Protein AF-A0A7R9DLC9-F1 (afdb_monomer_lite)

Radius of gyration: 15.59 Å; chains: 1; bounding box: 35×35×43 Å

Structure (mmCIF, N/CA/C/O backbone):
data_AF-A0A7R9DLC9-F1
#
_entry.id   AF-A0A7R9DLC9-F1
#
loop_
_atom_site.group_PDB
_atom_site.id
_atom_site.type_symbol
_atom_site.label_atom_id
_atom_site.label_alt_id
_atom_site.label_comp_id
_atom_site.label_asym_id
_atom_site.label_entity_id
_atom_site.label_seq_id
_atom_site.pdbx_PDB_ins_code
_atom_site.Cartn_x
_atom_site.Cartn_y
_atom_site.Cartn_z
_atom_site.occupancy
_atom_site.B_iso_or_equiv
_atom_site.auth_seq_id
_atom_site.auth_comp_id
_atom_site.auth_asym_id
_atom_site.auth_atom_id
_atom_site.pdbx_PDB_model_num
ATOM 1 N N . MET A 1 1 ? -15.313 -14.474 7.012 1.00 71.44 1 MET A N 1
ATOM 2 C CA . MET A 1 1 ? -15.810 -15.698 6.341 1.00 71.44 1 MET A CA 1
ATOM 3 C C . MET A 1 1 ? -15.362 -15.770 4.883 1.00 71.44 1 MET A C 1
ATOM 5 O O . MET A 1 1 ? -14.797 -16.789 4.530 1.00 71.44 1 MET A O 1
ATOM 9 N N . ALA A 1 2 ? -15.519 -14.715 4.069 1.00 85.56 2 ALA A N 1
ATOM 10 C CA . ALA A 1 2 ? -15.052 -14.706 2.672 1.00 85.56 2 ALA A CA 1
ATOM 11 C C . ALA A 1 2 ? -13.528 -14.925 2.514 1.00 85.56 2 ALA A C 1
ATOM 13 O O . ALA A 1 2 ? -13.120 -15.812 1.772 1.00 85.56 2 ALA A O 1
ATOM 14 N N . SER A 1 3 ? -12.694 -14.216 3.287 1.00 87.00 3 SER A N 1
ATOM 15 C CA . SER A 1 3 ? -11.226 -14.360 3.235 1.00 87.00 3 SER A CA 1
ATOM 16 C C . SER A 1 3 ? -10.724 -15.780 3.536 1.00 87.00 3 SER A C 1
ATOM 18 O O . SER A 1 3 ? -9.780 -16.250 2.914 1.00 87.00 3 SER A O 1
ATOM 20 N N . ALA A 1 4 ? -11.387 -16.505 4.443 1.00 89.12 4 ALA A N 1
ATOM 21 C CA . ALA A 1 4 ? -11.045 -17.891 4.776 1.00 89.12 4 ALA A CA 1
ATOM 22 C C . ALA A 1 4 ? -11.348 -18.879 3.633 1.00 89.12 4 ALA A C 1
ATOM 24 O O . ALA A 1 4 ? -10.779 -19.966 3.596 1.00 89.12 4 ALA A O 1
ATOM 25 N N . ALA A 1 5 ? -12.226 -18.499 2.701 1.00 93.00 5 ALA A N 1
ATOM 26 C CA . ALA A 1 5 ? -12.517 -19.253 1.485 1.00 93.00 5 ALA A CA 1
ATOM 27 C C . ALA A 1 5 ? -11.609 -18.850 0.304 1.00 93.00 5 ALA A C 1
ATOM 29 O O . ALA A 1 5 ? -11.856 -19.279 -0.819 1.00 93.00 5 ALA A O 1
ATOM 30 N N . GLY A 1 6 ? -10.589 -18.010 0.535 1.00 89.81 6 GLY A N 1
ATOM 31 C CA . GLY A 1 6 ? -9.716 -17.485 -0.518 1.00 89.81 6 GLY A CA 1
ATOM 32 C C . GLY A 1 6 ? -10.389 -16.446 -1.417 1.00 89.81 6 GLY A C 1
ATOM 33 O O . GLY A 1 6 ? -9.899 -16.189 -2.511 1.00 89.81 6 GLY A O 1
ATOM 34 N N . LEU A 1 7 ? -11.519 -15.874 -0.987 1.00 91.19 7 LEU A N 1
ATOM 35 C CA . LEU A 1 7 ? -12.206 -14.826 -1.736 1.00 91.19 7 LEU A CA 1
ATOM 36 C C . LEU A 1 7 ? -11.606 -13.458 -1.416 1.00 91.19 7 LEU A C 1
ATOM 38 O O . LEU A 1 7 ? -11.430 -13.104 -0.242 1.00 91.19 7 LEU A O 1
ATOM 42 N N . ASP A 1 8 ? -11.384 -12.669 -2.465 1.00 88.38 8 ASP A N 1
ATOM 43 C CA . ASP A 1 8 ? -10.917 -11.294 -2.341 1.00 88.38 8 ASP A CA 1
ATOM 44 C C . ASP A 1 8 ? -11.907 -10.445 -1.538 1.00 88.38 8 ASP A C 1
ATOM 46 O O . ASP A 1 8 ? -13.124 -10.459 -1.748 1.00 88.38 8 ASP A O 1
ATOM 50 N N . CYS A 1 9 ? -11.362 -9.686 -0.593 1.00 89.94 9 CYS A N 1
ATOM 51 C CA . CYS A 1 9 ? -12.109 -8.782 0.266 1.00 89.94 9 CYS A CA 1
ATOM 52 C C . CYS A 1 9 ? -11.638 -7.352 -0.002 1.00 89.94 9 CYS A C 1
ATOM 54 O O . CYS A 1 9 ? -10.438 -7.103 -0.067 1.00 89.94 9 CYS A O 1
ATOM 56 N N . LYS A 1 10 ? -12.569 -6.391 -0.095 1.00 88.12 10 LYS A N 1
ATOM 57 C CA . LYS A 1 10 ? -12.225 -4.962 -0.256 1.00 88.12 10 LYS A CA 1
ATOM 58 C C . LYS A 1 10 ? -11.325 -4.448 0.877 1.00 88.12 10 LYS A C 1
ATOM 60 O O . LYS A 1 10 ? -10.505 -3.566 0.663 1.00 88.12 10 LYS A O 1
ATOM 65 N N . VAL A 1 11 ? -11.511 -4.995 2.075 1.00 91.62 11 VAL A N 1
ATOM 66 C CA . VAL A 1 11 ? -10.671 -4.767 3.250 1.00 91.62 11 VAL A CA 1
ATOM 67 C C . VAL A 1 11 ? -10.336 -6.133 3.830 1.00 91.62 11 VAL A C 1
ATOM 69 O O . VAL A 1 11 ? -11.248 -6.929 4.065 1.00 91.62 11 VAL A O 1
ATOM 72 N N . ASP A 1 12 ? -9.054 -6.412 4.059 1.00 92.88 12 ASP A N 1
ATOM 73 C CA . ASP A 1 12 ? -8.616 -7.675 4.655 1.00 92.88 12 ASP A CA 1
ATOM 74 C C . ASP A 1 12 ? -8.955 -7.712 6.162 1.00 92.88 12 ASP A C 1
ATO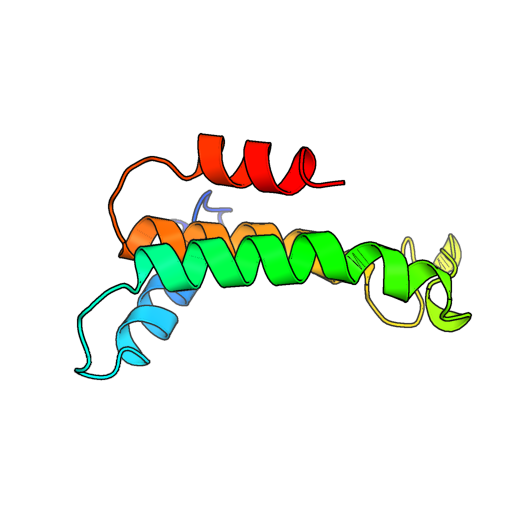M 76 O O . ASP A 1 12 ? -8.367 -6.963 6.953 1.00 92.88 12 ASP A O 1
ATOM 80 N N . PRO A 1 13 ? -9.879 -8.590 6.604 1.00 93.19 13 PRO A N 1
ATOM 81 C CA . PRO A 1 13 ? -10.255 -8.689 8.013 1.00 93.19 13 PRO A CA 1
ATOM 82 C C . PRO A 1 13 ? -9.115 -9.207 8.904 1.00 93.19 13 PRO A C 1
ATOM 84 O O . PRO A 1 13 ? -9.091 -8.915 10.102 1.00 93.19 13 PRO A O 1
ATOM 87 N N . THR A 1 14 ? -8.168 -9.960 8.341 1.00 93.50 14 THR A N 1
ATOM 88 C CA . THR A 1 14 ? -6.996 -10.480 9.057 1.00 93.50 14 THR A CA 1
ATOM 89 C C . THR A 1 14 ? -6.048 -9.338 9.386 1.00 93.50 14 THR A C 1
ATOM 91 O O . THR A 1 14 ? -5.632 -9.196 10.535 1.00 93.50 14 THR A O 1
ATOM 94 N N . LEU A 1 15 ? -5.782 -8.471 8.404 1.00 93.81 15 LEU A N 1
ATOM 95 C CA . LEU A 1 15 ? -4.961 -7.278 8.587 1.00 93.81 15 LEU A CA 1
ATOM 96 C C . LEU A 1 15 ? -5.597 -6.300 9.580 1.00 93.81 15 LEU A C 1
ATOM 98 O O . LEU A 1 15 ? -4.915 -5.822 10.481 1.00 93.81 15 LEU A O 1
ATOM 102 N N . VAL A 1 16 ? -6.910 -6.060 9.477 1.00 94.12 16 VAL A N 1
ATOM 103 C CA . VAL A 1 16 ? -7.646 -5.227 10.446 1.00 94.12 16 VAL A CA 1
ATOM 104 C C . VAL A 1 16 ? -7.495 -5.771 11.866 1.00 94.12 16 VAL A C 1
ATOM 106 O O . VAL A 1 16 ? -7.218 -5.013 12.793 1.00 94.12 16 VAL A O 1
ATOM 109 N N . THR A 1 17 ? -7.644 -7.084 12.047 1.00 93.75 17 THR A N 1
ATOM 110 C CA . THR A 1 17 ? -7.509 -7.721 13.364 1.00 93.75 17 THR A CA 1
ATOM 111 C C . THR A 1 17 ? -6.080 -7.602 13.897 1.00 93.75 17 THR A C 1
ATOM 113 O O . THR A 1 17 ? -5.885 -7.253 15.059 1.00 93.75 17 THR A O 1
ATOM 116 N N . ALA A 1 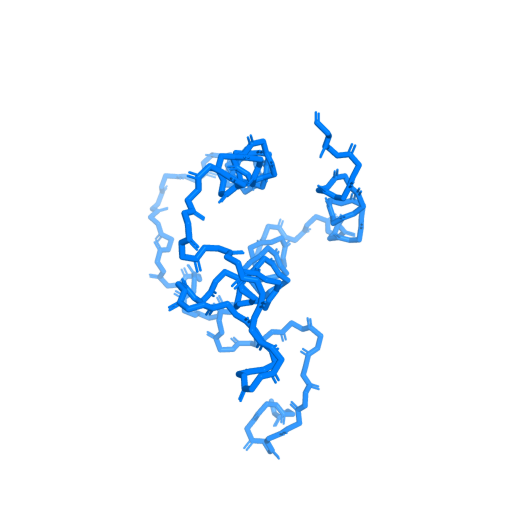18 ? -5.076 -7.837 13.050 1.00 93.94 18 ALA A N 1
ATOM 117 C CA . ALA A 1 18 ? -3.672 -7.727 13.430 1.00 93.94 18 ALA A CA 1
ATOM 118 C C . ALA A 1 18 ? -3.292 -6.297 13.846 1.00 93.94 18 ALA A C 1
ATOM 120 O O . ALA A 1 18 ? -2.652 -6.119 14.879 1.00 93.94 18 ALA A O 1
ATOM 121 N N . LEU A 1 19 ? -3.728 -5.285 13.089 1.00 91.81 19 LEU A N 1
ATOM 122 C CA . LEU A 1 19 ? -3.453 -3.878 13.395 1.00 91.81 19 LEU A CA 1
ATOM 123 C C . LEU A 1 19 ? -4.181 -3.409 14.660 1.00 91.81 19 LEU A C 1
ATOM 125 O O . LEU A 1 19 ? -3.585 -2.708 15.471 1.00 91.81 19 LEU A O 1
ATOM 129 N N . ARG A 1 20 ? -5.426 -3.852 14.892 1.00 89.75 20 ARG A N 1
ATOM 130 C CA . ARG A 1 20 ? -6.137 -3.574 16.154 1.00 89.75 20 ARG A CA 1
ATOM 131 C C . ARG A 1 20 ? -5.395 -4.114 17.373 1.00 89.75 20 ARG A C 1
ATOM 133 O O . ARG A 1 20 ? -5.362 -3.446 18.397 1.00 89.75 20 ARG A O 1
ATOM 140 N N . ASN A 1 21 ? -4.780 -5.289 17.260 1.00 88.00 21 ASN A N 1
ATOM 141 C CA . ASN A 1 21 ? -4.019 -5.894 18.356 1.00 88.00 21 ASN A CA 1
ATOM 142 C C . ASN A 1 21 ? -2.675 -5.196 18.623 1.00 88.00 21 ASN A C 1
ATOM 144 O O . ASN A 1 21 ? -2.071 -5.430 19.664 1.00 88.00 21 ASN A O 1
ATOM 148 N N . GLN A 1 22 ? -2.195 -4.366 17.692 1.00 82.88 22 GLN A N 1
ATOM 149 C CA . GLN A 1 22 ? -0.994 -3.543 17.862 1.00 82.88 22 GLN A CA 1
ATOM 150 C C . GLN A 1 22 ? -1.297 -2.156 18.449 1.00 82.88 22 GLN A C 1
ATOM 152 O O . GLN A 1 22 ? -0.370 -1.375 18.664 1.00 82.88 22 GLN A O 1
ATOM 157 N N . LYS A 1 23 ? -2.573 -1.842 18.715 1.00 70.69 23 LYS A N 1
ATOM 158 C CA . LYS A 1 23 ? -2.991 -0.577 19.318 1.00 70.69 23 LYS A CA 1
ATOM 159 C C . LYS A 1 23 ? -2.413 -0.448 20.734 1.00 70.69 23 LYS A C 1
ATOM 161 O O . LYS A 1 23 ? -2.698 -1.273 21.598 1.00 70.69 23 LYS A O 1
ATOM 166 N N . ASN A 1 24 ? -1.617 0.596 20.967 1.00 65.75 24 ASN A N 1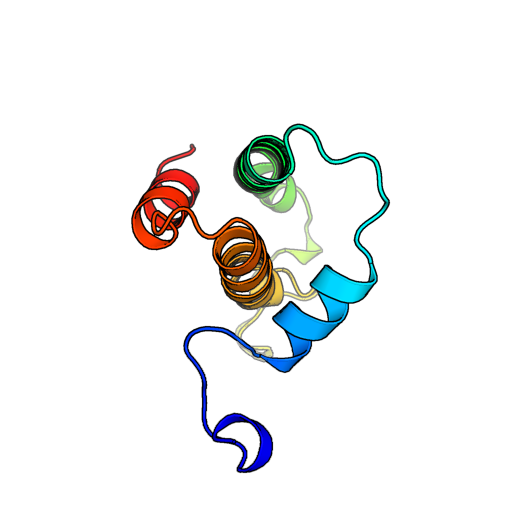
ATOM 167 C CA . ASN A 1 24 ? -1.235 1.037 22.313 1.00 65.75 24 ASN A CA 1
ATOM 168 C C . ASN A 1 24 ? -2.330 1.957 22.878 1.00 65.75 24 ASN A C 1
ATOM 170 O O . ASN A 1 24 ? -2.990 2.660 22.122 1.00 65.75 24 ASN A O 1
ATOM 174 N N . GLU A 1 25 ? -2.489 2.00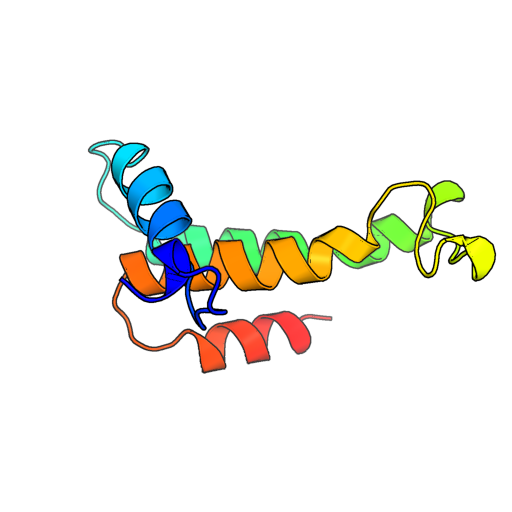1 24.203 1.00 58.22 25 GLU A N 1
ATOM 175 C CA . GLU A 1 25 ? -3.541 2.761 24.914 1.00 58.22 25 GLU A CA 1
ATOM 176 C C . GLU A 1 25 ? -3.470 4.300 24.759 1.00 58.22 25 GLU A C 1
ATOM 178 O O . GLU A 1 25 ? -4.266 5.022 25.354 1.00 58.22 25 GLU A O 1
ATOM 183 N N . ILE A 1 26 ? -2.529 4.833 23.974 1.00 53.62 26 ILE A N 1
ATOM 184 C CA . ILE A 1 26 ? -2.374 6.276 23.747 1.00 53.62 26 ILE A CA 1
ATOM 185 C C . ILE A 1 26 ? -3.345 6.672 22.628 1.00 53.62 26 ILE A C 1
ATOM 187 O O . ILE A 1 26 ? -3.028 6.578 21.447 1.00 53.62 26 ILE A O 1
ATOM 191 N N . GLU A 1 27 ? -4.568 7.012 23.026 1.00 61.28 27 GLU A N 1
ATOM 192 C CA . GLU A 1 27 ? -5.769 6.939 22.185 1.00 61.28 27 GLU A CA 1
ATOM 193 C C . GLU A 1 27 ? -6.121 8.214 21.394 1.00 61.28 27 GLU A C 1
ATOM 195 O O . GLU A 1 27 ? -7.162 8.265 20.741 1.00 61.28 27 GLU A O 1
ATOM 200 N N . GLU A 1 28 ? -5.276 9.243 21.398 1.00 65.81 28 GLU A N 1
ATOM 201 C CA . GLU A 1 28 ? -5.551 10.474 20.648 1.00 65.81 28 GLU A CA 1
ATOM 202 C C . GLU A 1 28 ? -4.854 10.459 19.276 1.00 65.81 28 GLU A C 1
ATOM 204 O O . GLU A 1 28 ? -3.668 10.159 19.158 1.00 65.81 28 GLU A O 1
ATOM 209 N N . ASP A 1 29 ? -5.623 10.789 18.231 1.00 82.25 29 ASP A N 1
ATOM 210 C CA . ASP A 1 29 ? -5.159 11.086 16.869 1.00 82.25 29 ASP A CA 1
ATOM 211 C C . ASP A 1 29 ? -4.705 9.923 15.955 1.00 82.25 29 ASP A C 1
ATOM 213 O O . ASP A 1 29 ? -4.022 10.156 14.957 1.00 82.25 29 ASP A O 1
ATOM 217 N N . GLU A 1 30 ? -5.167 8.681 16.160 1.00 86.94 30 GLU A N 1
ATOM 218 C CA . GLU A 1 30 ? -4.867 7.559 15.235 1.00 86.94 30 GLU A CA 1
ATOM 219 C C . GLU A 1 30 ? -5.247 7.843 13.774 1.00 86.94 30 GLU A C 1
ATOM 221 O O . GLU A 1 30 ? -4.508 7.499 12.850 1.00 86.94 30 GLU A O 1
ATOM 226 N N . HIS A 1 31 ? -6.395 8.491 13.556 1.00 91.44 31 HIS A N 1
ATOM 227 C CA . HIS A 1 31 ? -6.826 8.860 12.210 1.00 91.44 31 HIS A CA 1
ATOM 228 C C . HIS A 1 31 ? -5.892 9.904 11.588 1.00 91.44 31 HIS A C 1
ATOM 230 O O . HIS A 1 31 ? -5.488 9.763 10.434 1.00 91.44 31 HIS A O 1
ATOM 236 N N . LEU A 1 32 ? -5.498 10.924 12.356 1.00 92.25 32 LEU A N 1
ATOM 237 C CA . LEU A 1 32 ? -4.540 11.926 11.898 1.00 92.25 32 LEU A CA 1
ATOM 238 C C . LEU A 1 32 ? -3.186 11.276 11.593 1.00 92.25 32 LEU A C 1
ATOM 240 O O . LEU A 1 32 ? -2.587 11.577 10.564 1.00 92.25 32 LEU A O 1
ATOM 244 N N . LEU A 1 33 ? -2.726 10.343 12.428 1.00 91.88 33 LEU A N 1
ATOM 245 C CA . LEU A 1 33 ? -1.497 9.592 12.189 1.00 91.88 33 LEU A CA 1
ATOM 246 C C . LEU A 1 33 ? -1.579 8.762 10.900 1.00 91.88 33 LEU A C 1
ATOM 248 O O . LEU A 1 33 ? -0.626 8.761 10.121 1.00 91.88 33 LEU A O 1
ATOM 252 N N . ALA A 1 34 ? -2.714 8.106 10.635 1.00 93.31 34 ALA A N 1
ATOM 253 C CA . ALA A 1 34 ? -2.953 7.387 9.383 1.00 93.31 34 ALA A CA 1
ATOM 254 C C . ALA A 1 34 ? -2.896 8.329 8.165 1.00 93.31 34 ALA A C 1
ATOM 256 O O . ALA A 1 34 ? -2.223 8.022 7.179 1.00 93.31 34 ALA A O 1
ATOM 257 N N . CYS A 1 35 ? -3.527 9.504 8.258 1.00 94.38 35 CYS A N 1
ATOM 258 C CA . CYS A 1 35 ? -3.475 10.542 7.226 1.00 94.38 35 CYS A CA 1
ATOM 259 C C . CYS A 1 35 ? -2.049 11.059 6.993 1.00 94.38 35 CYS A C 1
ATOM 261 O O . CYS A 1 35 ? -1.594 11.142 5.853 1.00 94.38 35 CYS A O 1
ATOM 263 N N . LEU A 1 36 ? -1.304 11.358 8.059 1.00 94.62 36 LEU A N 1
ATOM 264 C CA . LEU A 1 36 ? 0.079 11.828 7.959 1.00 94.62 36 LEU A CA 1
ATOM 265 C C . LEU A 1 36 ? 1.009 10.752 7.389 1.00 94.62 36 LEU A C 1
ATOM 267 O O . LEU A 1 36 ? 1.874 11.070 6.573 1.00 94.62 36 LEU A O 1
ATOM 271 N N . LEU A 1 37 ? 0.816 9.482 7.757 1.00 95.12 37 LEU A N 1
ATOM 272 C CA . LEU A 1 37 ? 1.547 8.358 7.171 1.00 95.12 37 LEU A CA 1
ATOM 273 C C . LEU A 1 37 ? 1.263 8.238 5.668 1.00 95.12 37 LEU A C 1
ATOM 275 O O . LEU A 1 37 ? 2.190 8.056 4.879 1.00 95.12 37 LEU A O 1
ATOM 279 N N . MET A 1 38 ? 0.003 8.386 5.262 1.00 95.75 38 MET A N 1
ATOM 280 C CA . MET A 1 38 ? -0.407 8.385 3.858 1.00 95.75 38 MET A CA 1
ATOM 281 C C . MET A 1 38 ? 0.271 9.506 3.063 1.00 95.75 38 MET A C 1
ATOM 283 O O . MET A 1 38 ? 0.879 9.236 2.023 1.00 95.75 38 MET A O 1
ATOM 287 N N . VAL A 1 39 ? 0.258 10.737 3.583 1.00 96.38 39 VAL A N 1
ATOM 288 C CA . VAL A 1 39 ? 0.968 11.879 2.983 1.00 96.38 39 VAL A CA 1
ATOM 289 C C . VAL A 1 39 ? 2.470 11.610 2.908 1.00 96.38 39 VAL A C 1
ATOM 291 O O . VAL A 1 39 ? 3.078 11.817 1.860 1.00 96.38 39 VAL A O 1
ATOM 294 N N . PHE A 1 40 ? 3.074 11.096 3.983 1.00 96.44 40 PHE A N 1
ATOM 295 C CA . PHE A 1 40 ? 4.501 10.776 4.035 1.00 96.44 40 PHE A CA 1
ATOM 296 C C . PHE A 1 40 ? 4.916 9.765 2.959 1.00 96.44 40 PHE A C 1
ATOM 298 O O . PHE A 1 40 ? 5.955 9.945 2.310 1.00 96.44 40 PHE A O 1
ATOM 305 N N . VAL A 1 41 ? 4.111 8.718 2.748 1.00 96.56 41 VAL A N 1
ATOM 306 C CA . VAL A 1 41 ? 4.342 7.739 1.679 1.00 96.56 41 VAL A CA 1
ATOM 307 C C . VAL A 1 41 ? 4.229 8.418 0.315 1.00 96.56 41 VAL A C 1
ATOM 309 O O . VAL A 1 41 ? 5.162 8.288 -0.478 1.00 96.56 41 VAL A O 1
ATOM 312 N N . ALA A 1 42 ? 3.162 9.186 0.062 1.00 96.38 42 ALA A N 1
ATOM 313 C CA . ALA A 1 42 ? 2.935 9.857 -1.221 1.00 96.38 42 ALA A CA 1
ATOM 314 C C . ALA A 1 42 ? 4.111 10.768 -1.619 1.00 96.38 42 ALA A C 1
ATOM 316 O O . ALA A 1 42 ? 4.714 10.582 -2.677 1.00 96.38 42 ALA A O 1
ATOM 317 N N . VAL A 1 43 ? 4.539 11.669 -0.725 1.00 96.69 43 VAL A N 1
ATOM 318 C CA . VAL A 1 43 ? 5.657 12.600 -0.992 1.00 96.69 43 VAL A CA 1
ATOM 319 C C . VAL A 1 43 ? 7.027 11.910 -1.054 1.00 96.69 43 VAL A C 1
ATOM 321 O O . VAL A 1 43 ? 8.009 12.495 -1.515 1.00 96.69 43 VAL A O 1
ATOM 324 N N . SER A 1 44 ? 7.131 10.665 -0.581 1.00 96.06 44 SER A N 1
ATOM 325 C CA . SER A 1 44 ? 8.374 9.890 -0.626 1.00 96.06 44 SER A CA 1
ATOM 326 C C . SER A 1 44 ? 8.529 9.066 -1.905 1.00 96.06 44 SER A C 1
ATOM 328 O O . SER A 1 44 ? 9.665 8.739 -2.253 1.00 96.06 44 SER A O 1
ATOM 330 N N . ILE A 1 45 ? 7.447 8.777 -2.6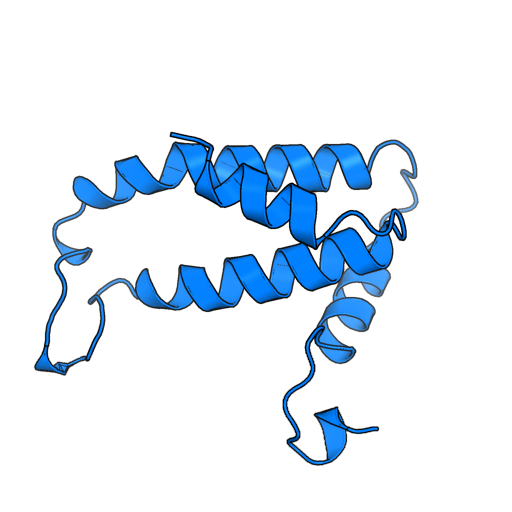41 1.00 95.25 45 ILE A N 1
ATOM 331 C CA . ILE A 1 45 ? 7.489 8.001 -3.896 1.00 95.25 45 ILE A CA 1
ATOM 332 C C . ILE A 1 45 ? 8.477 8.582 -4.923 1.00 95.25 45 ILE A C 1
ATOM 334 O O . ILE A 1 45 ? 9.271 7.804 -5.460 1.00 95.25 45 ILE A O 1
ATOM 338 N N . PRO A 1 46 ? 8.549 9.908 -5.171 1.00 95.44 46 PRO A N 1
ATOM 339 C CA . PRO A 1 46 ? 9.494 10.463 -6.144 1.00 95.44 46 PRO A CA 1
ATOM 340 C C . PRO A 1 46 ? 10.966 10.144 -5.844 1.00 95.44 46 PRO A C 1
ATOM 342 O O . PRO A 1 46 ? 11.791 10.097 -6.758 1.00 95.44 46 PRO A O 1
ATOM 345 N N . LYS A 1 47 ? 11.320 9.866 -4.580 1.00 95.31 47 LYS A N 1
ATOM 346 C CA . LYS A 1 47 ? 12.688 9.467 -4.205 1.00 95.31 47 LYS A CA 1
ATOM 347 C C . LYS A 1 47 ? 13.090 8.136 -4.847 1.00 95.31 47 LYS A C 1
ATOM 349 O O . LYS A 1 47 ? 14.270 7.941 -5.131 1.00 95.31 47 LYS A O 1
ATOM 354 N N . LEU A 1 48 ? 12.129 7.249 -5.123 1.00 95.88 48 LEU A N 1
ATOM 355 C CA . LEU A 1 48 ? 12.371 5.944 -5.745 1.00 95.88 48 LEU A CA 1
ATOM 356 C C . LEU A 1 48 ? 12.892 6.067 -7.178 1.00 95.88 48 LEU A C 1
ATOM 358 O O . LEU A 1 48 ? 13.637 5.190 -7.611 1.00 95.88 48 LEU A O 1
ATOM 362 N N . ALA A 1 49 ? 12.576 7.161 -7.881 1.00 95.25 49 ALA A N 1
ATOM 363 C CA . ALA A 1 49 ? 13.049 7.411 -9.244 1.00 95.25 49 ALA A CA 1
ATOM 364 C C . ALA A 1 49 ? 14.578 7.564 -9.335 1.00 95.25 49 ALA A C 1
ATOM 366 O O . ALA A 1 49 ? 15.153 7.399 -10.405 1.00 95.25 49 ALA A O 1
ATOM 367 N N . ARG A 1 50 ? 15.249 7.863 -8.213 1.00 95.38 50 ARG A N 1
ATOM 368 C CA . ARG A 1 50 ? 16.715 7.972 -8.139 1.00 95.38 50 ARG A CA 1
ATOM 369 C C . ARG A 1 50 ? 17.420 6.632 -7.933 1.00 95.38 50 ARG A C 1
ATOM 371 O O . ARG A 1 50 ? 18.643 6.586 -7.982 1.00 95.38 50 ARG A O 1
ATOM 378 N N . ASN A 1 51 ? 16.678 5.566 -7.648 1.00 96.31 51 ASN A N 1
ATOM 379 C CA . ASN A 1 51 ? 17.248 4.253 -7.388 1.00 96.31 51 ASN A CA 1
ATOM 380 C C . ASN A 1 51 ? 17.262 3.429 -8.682 1.00 96.31 51 ASN A C 1
ATOM 382 O O . ASN A 1 51 ? 16.209 3.132 -9.239 1.00 96.31 51 ASN A O 1
ATOM 386 N N . GLU A 1 52 ? 18.444 3.008 -9.134 1.00 95.06 52 GLU A N 1
ATOM 387 C CA . GLU A 1 52 ? 18.615 2.212 -10.360 1.00 95.06 52 GLU A CA 1
ATOM 388 C C . GLU A 1 52 ? 17.842 0.881 -10.326 1.00 95.06 52 GLU A C 1
ATOM 390 O O . GLU A 1 52 ? 17.388 0.377 -11.354 1.00 95.06 52 GLU A O 1
ATOM 395 N N . THR A 1 53 ? 17.620 0.323 -9.131 1.00 96.69 53 THR A N 1
ATOM 396 C CA . THR A 1 53 ? 16.838 -0.912 -8.947 1.00 96.69 53 THR A CA 1
ATOM 397 C C . THR A 1 53 ? 15.324 -0.713 -9.101 1.00 96.69 53 THR A C 1
ATOM 399 O O . THR A 1 53 ? 14.593 -1.700 -9.205 1.00 96.69 53 THR A O 1
ATOM 402 N N . SER A 1 54 ? 14.862 0.542 -9.174 1.00 97.44 54 SER A N 1
ATOM 403 C CA . SER A 1 54 ? 13.473 0.924 -9.467 1.00 97.44 54 SER A CA 1
ATOM 404 C C . SER A 1 54 ? 13.155 0.921 -10.962 1.00 97.44 54 SER A C 1
ATOM 406 O O . SER A 1 54 ? 12.074 1.351 -11.352 1.00 97.44 54 SER A O 1
ATOM 408 N N . PHE A 1 55 ? 14.070 0.475 -11.824 1.00 97.00 55 PHE A N 1
ATOM 409 C CA . PHE A 1 55 ? 13.764 0.302 -13.240 1.00 97.00 55 PHE A CA 1
ATOM 410 C C . PHE A 1 55 ? 12.796 -0.872 -13.446 1.00 97.00 55 PHE A C 1
ATOM 412 O O . PHE A 1 55 ? 13.019 -1.974 -12.931 1.00 97.00 55 PHE A O 1
ATOM 419 N N . TYR A 1 56 ? 11.732 -0.643 -14.218 1.00 97.50 56 TYR A N 1
ATOM 420 C CA . TYR A 1 56 ? 10.759 -1.680 -14.551 1.00 97.50 56 TYR A CA 1
ATOM 421 C C . TYR A 1 56 ? 11.366 -2.718 -15.502 1.00 97.50 56 TYR A C 1
ATOM 423 O O . TYR A 1 56 ? 11.904 -2.391 -16.559 1.00 97.50 56 TYR A O 1
ATOM 431 N N . ARG A 1 57 ? 11.250 -3.994 -15.143 1.00 97.38 57 ARG A N 1
ATOM 432 C CA . ARG A 1 57 ? 11.714 -5.139 -15.924 1.00 97.38 57 ARG A CA 1
ATOM 433 C C . ARG A 1 57 ? 10.512 -5.948 -16.382 1.00 97.38 57 ARG A C 1
ATOM 435 O O . ARG A 1 57 ? 9.856 -6.590 -15.568 1.00 97.38 57 ARG A O 1
ATOM 442 N N . ALA A 1 58 ? 10.291 -5.988 -17.694 1.00 97.31 58 ALA A N 1
ATOM 443 C CA . ALA A 1 58 ? 9.205 -6.760 -18.297 1.00 97.31 58 ALA A CA 1
ATOM 444 C C . ALA A 1 58 ? 9.267 -8.256 -17.942 1.00 97.31 58 ALA A C 1
ATOM 446 O O . ALA A 1 58 ? 8.236 -8.871 -17.722 1.00 97.31 58 ALA A O 1
ATOM 447 N N . SER A 1 59 ? 10.469 -8.829 -17.801 1.00 97.38 59 SER A N 1
ATOM 448 C CA . SER A 1 59 ? 10.644 -10.233 -17.399 1.00 97.38 59 SER A CA 1
ATOM 449 C C . SER A 1 59 ? 10.171 -10.551 -15.977 1.00 97.38 59 SER A C 1
ATOM 451 O O . SER A 1 59 ? 9.977 -11.719 -15.658 1.00 97.38 59 SER A O 1
ATOM 453 N N . LEU A 1 60 ? 10.027 -9.535 -15.123 1.00 96.62 60 LEU A N 1
ATOM 454 C CA . LEU A 1 60 ? 9.492 -9.660 -13.766 1.00 96.62 60 LEU A CA 1
ATOM 455 C C . LEU A 1 60 ? 8.059 -9.128 -13.661 1.00 96.62 60 LEU A C 1
ATOM 457 O O . LEU A 1 60 ? 7.489 -9.177 -12.578 1.00 96.62 60 LEU A O 1
ATOM 461 N N . GLU A 1 61 ? 7.540 -8.521 -14.733 1.00 97.12 61 GLU A N 1
ATOM 462 C CA . GLU A 1 61 ? 6.338 -7.680 -14.713 1.00 97.12 61 GLU A CA 1
ATOM 463 C C . GLU A 1 61 ? 6.350 -6.650 -13.563 1.00 97.12 61 GLU A C 1
ATOM 465 O O . GLU A 1 61 ? 5.321 -6.275 -13.004 1.00 97.12 61 GLU A O 1
ATOM 470 N N . GLY A 1 62 ? 7.543 -6.165 -13.203 1.00 97.25 62 GLY A N 1
ATOM 471 C CA . GLY A 1 62 ? 7.753 -5.422 -11.967 1.00 97.25 62 GLY A CA 1
ATOM 472 C C . GLY A 1 62 ? 9.131 -4.779 -11.862 1.00 97.25 62 GLY A C 1
ATOM 473 O O . GLY A 1 62 ? 9.776 -4.456 -12.852 1.00 97.25 62 GLY A O 1
ATOM 474 N N . HIS A 1 63 ? 9.595 -4.585 -10.633 1.00 97.88 63 HIS A N 1
ATOM 475 C CA . HIS A 1 63 ? 10.820 -3.847 -10.302 1.00 97.88 63 HIS A CA 1
ATOM 476 C C . HIS A 1 63 ? 11.739 -4.728 -9.460 1.00 97.88 63 HIS A C 1
ATOM 478 O O . HIS A 1 63 ? 11.247 -5.463 -8.605 1.00 97.88 63 HIS A O 1
ATOM 484 N N . ALA A 1 64 ? 13.058 -4.626 -9.646 1.00 97.69 64 ALA A N 1
ATOM 485 C CA . ALA A 1 64 ? 14.024 -5.483 -8.947 1.00 97.69 64 ALA A CA 1
ATOM 486 C C . ALA A 1 64 ? 14.047 -5.265 -7.421 1.00 97.69 64 ALA A C 1
ATOM 488 O O . ALA A 1 64 ? 14.427 -6.159 -6.673 1.00 97.69 64 ALA A O 1
ATOM 489 N N . ASN A 1 65 ? 13.625 -4.086 -6.962 1.00 97.25 65 ASN A N 1
ATOM 490 C CA . ASN A 1 65 ? 13.494 -3.727 -5.549 1.00 97.25 65 ASN A CA 1
ATOM 491 C C . ASN A 1 65 ? 12.063 -3.852 -5.002 1.00 97.25 65 ASN A C 1
ATOM 493 O O . ASN A 1 65 ? 11.765 -3.312 -3.940 1.00 97.25 65 ASN A O 1
ATOM 497 N N . ASN A 1 66 ? 11.168 -4.540 -5.715 1.00 97.94 66 ASN A N 1
ATOM 498 C CA . ASN A 1 66 ? 9.799 -4.811 -5.276 1.00 97.94 66 ASN A CA 1
ATOM 499 C C . ASN A 1 66 ? 8.901 -3.580 -5.058 1.00 97.94 66 ASN A C 1
ATOM 501 O O . ASN A 1 66 ? 7.839 -3.708 -4.456 1.00 97.94 66 ASN A O 1
ATOM 505 N N . ILE A 1 67 ? 9.230 -2.400 -5.602 1.00 97.69 67 ILE A N 1
ATOM 506 C CA . ILE A 1 67 ? 8.365 -1.210 -5.438 1.00 97.69 67 ILE A CA 1
ATOM 507 C C . ILE A 1 67 ? 6.981 -1.365 -6.093 1.00 97.69 67 ILE A C 1
ATOM 509 O O . ILE A 1 67 ? 6.056 -0.644 -5.742 1.00 97.69 67 ILE A O 1
ATOM 513 N N . HIS A 1 68 ? 6.792 -2.344 -6.985 1.00 97.00 68 HIS A N 1
ATOM 514 C CA . HIS A 1 68 ? 5.463 -2.705 -7.499 1.00 97.00 68 HIS A CA 1
ATOM 515 C C . HIS A 1 68 ? 4.534 -3.235 -6.391 1.00 97.00 68 HIS A C 1
ATOM 517 O O . HIS A 1 68 ? 3.328 -3.010 -6.445 1.00 97.00 68 HIS A O 1
ATOM 523 N N . CYS A 1 69 ? 5.082 -3.850 -5.337 1.00 97.31 69 CYS A N 1
ATOM 524 C CA . CYS A 1 69 ? 4.319 -4.291 -4.169 1.00 97.31 69 CYS A CA 1
ATOM 525 C C . CYS A 1 69 ? 3.776 -3.120 -3.337 1.00 97.31 69 CYS A C 1
ATOM 527 O O . CYS A 1 69 ? 2.859 -3.321 -2.540 1.00 97.31 69 CYS A O 1
ATOM 529 N N . MET A 1 70 ? 4.297 -1.895 -3.518 1.00 96.44 70 MET A N 1
ATOM 530 C CA . MET A 1 70 ? 3.780 -0.722 -2.808 1.00 96.44 70 MET A CA 1
ATOM 531 C C . MET A 1 70 ? 2.315 -0.454 -3.133 1.00 96.44 70 MET A C 1
ATOM 533 O O . MET A 1 70 ? 1.591 -0.035 -2.240 1.00 96.44 70 MET A O 1
ATOM 537 N N . ALA A 1 71 ? 1.853 -0.736 -4.356 1.00 95.19 71 ALA A N 1
ATOM 538 C CA . ALA A 1 71 ? 0.441 -0.579 -4.708 1.00 95.19 71 ALA A CA 1
ATOM 539 C C . ALA A 1 71 ? -0.457 -1.434 -3.795 1.00 95.19 71 ALA A C 1
ATOM 541 O O . ALA A 1 71 ? -1.418 -0.941 -3.205 1.00 95.19 71 ALA A O 1
ATOM 542 N N . SER A 1 72 ? -0.083 -2.701 -3.608 1.00 95.81 72 SER A N 1
ATOM 543 C CA . SER A 1 72 ? -0.781 -3.631 -2.719 1.00 95.81 72 SER A CA 1
ATOM 544 C C . SER A 1 72 ? -0.663 -3.218 -1.252 1.00 95.81 72 SER A C 1
ATOM 546 O O . SER A 1 72 ? -1.649 -3.292 -0.520 1.00 95.81 72 SER A O 1
ATOM 548 N N . ALA A 1 73 ? 0.513 -2.756 -0.816 1.00 96.62 73 ALA A N 1
ATOM 549 C CA . ALA A 1 73 ? 0.726 -2.302 0.556 1.00 96.62 73 ALA A CA 1
ATOM 550 C C . ALA A 1 73 ? -0.120 -1.062 0.888 1.00 96.62 73 ALA A C 1
ATOM 552 O O . ALA A 1 73 ? -0.830 -1.070 1.886 1.00 96.62 73 ALA A O 1
ATOM 553 N N . VAL A 1 74 ? -0.102 -0.036 0.032 1.00 96.25 74 VAL A N 1
ATOM 554 C CA . VAL A 1 74 ? -0.876 1.207 0.194 1.00 96.25 74 VAL A CA 1
ATOM 555 C C . VAL A 1 74 ? -2.371 0.897 0.287 1.00 96.25 74 VAL A C 1
ATOM 557 O O . VAL A 1 74 ? -3.015 1.302 1.251 1.00 96.25 74 VAL A O 1
ATOM 560 N N . ASN A 1 75 ? -2.913 0.116 -0.652 1.00 94.94 75 ASN A N 1
ATOM 561 C CA . ASN A 1 75 ? -4.341 -0.209 -0.670 1.00 94.94 75 ASN A CA 1
ATOM 562 C C . ASN A 1 75 ? -4.788 -0.976 0.584 1.00 94.94 75 ASN A C 1
ATOM 564 O O . ASN A 1 75 ? -5.814 -0.645 1.177 1.00 94.94 75 ASN A O 1
ATOM 568 N N . ASN A 1 76 ? -4.024 -1.990 1.002 1.00 95.69 76 ASN A N 1
ATOM 569 C CA . ASN A 1 76 ? -4.425 -2.844 2.119 1.00 95.69 76 ASN A CA 1
ATOM 570 C C . ASN A 1 76 ? -4.166 -2.191 3.483 1.00 95.69 76 ASN A C 1
ATOM 572 O O . ASN A 1 76 ? -5.037 -2.248 4.348 1.00 95.69 76 ASN A O 1
ATOM 576 N N . ILE A 1 77 ? -3.009 -1.546 3.679 1.00 95.50 77 ILE A N 1
ATOM 577 C CA . ILE A 1 77 ? -2.662 -0.907 4.958 1.00 95.50 77 ILE A CA 1
ATOM 578 C C . ILE A 1 77 ? -3.612 0.255 5.235 1.00 95.50 77 ILE A C 1
ATOM 580 O O . ILE A 1 77 ? -4.246 0.266 6.287 1.00 95.50 77 ILE A O 1
ATOM 584 N N . PHE A 1 78 ? -3.780 1.195 4.299 1.00 95.25 78 PHE A N 1
ATOM 585 C CA . PHE A 1 78 ? -4.674 2.333 4.527 1.00 95.25 78 PHE A CA 1
ATOM 586 C C . PHE A 1 78 ? -6.144 1.917 4.540 1.00 95.25 78 PHE A C 1
ATOM 588 O O . PHE A 1 78 ? -6.901 2.407 5.376 1.00 95.25 78 PHE A O 1
ATOM 595 N N . GLY A 1 79 ? -6.539 0.946 3.709 1.00 94.62 79 GLY A N 1
ATOM 596 C CA . GLY A 1 79 ? -7.870 0.345 3.783 1.00 94.62 79 GLY A CA 1
ATOM 597 C C . GLY A 1 79 ? -8.173 -0.220 5.174 1.00 94.62 79 GLY A C 1
ATOM 598 O O . GLY A 1 79 ? -9.245 0.036 5.722 1.00 94.62 79 GLY A O 1
ATOM 599 N N . ALA A 1 80 ? -7.220 -0.925 5.788 1.00 94.69 80 ALA A N 1
ATOM 600 C CA . ALA A 1 80 ? -7.374 -1.455 7.138 1.00 94.69 80 ALA A CA 1
ATOM 601 C C . ALA A 1 80 ? -7.336 -0.356 8.215 1.00 94.69 80 ALA A C 1
ATOM 603 O O . ALA A 1 80 ? -8.229 -0.320 9.059 1.00 94.69 80 ALA A O 1
ATOM 604 N N . MET A 1 81 ? -6.364 0.561 8.173 1.00 93.44 81 MET A N 1
ATOM 605 C CA . MET A 1 81 ? -6.226 1.645 9.157 1.00 93.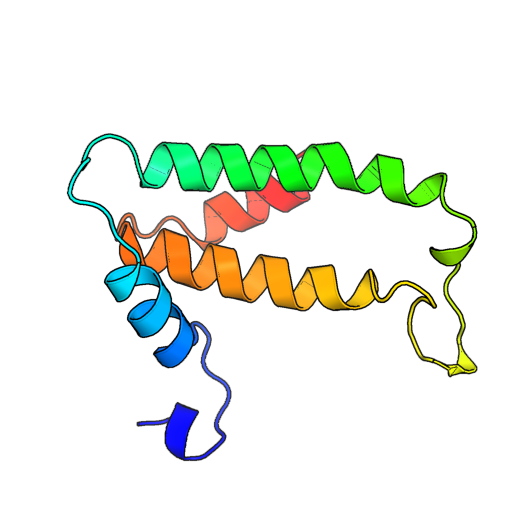44 81 MET A CA 1
ATOM 606 C C . MET A 1 81 ? -7.460 2.554 9.181 1.00 93.44 81 MET A C 1
ATOM 608 O O . MET A 1 81 ? -8.047 2.758 10.240 1.00 93.44 81 MET A O 1
ATOM 612 N N . PHE A 1 82 ? -7.934 3.024 8.024 1.00 94.06 82 PHE A N 1
ATOM 613 C CA . PHE A 1 82 ? -9.125 3.877 7.969 1.00 94.06 82 PHE A CA 1
ATOM 614 C C . PHE A 1 82 ? -10.418 3.120 8.311 1.00 94.06 82 PHE A C 1
ATOM 616 O O . PHE A 1 82 ? -11.345 3.712 8.866 1.00 94.06 82 PHE A O 1
ATOM 623 N N . THR A 1 83 ? -10.471 1.802 8.079 1.00 93.94 83 THR A N 1
ATOM 624 C CA . THR A 1 83 ? -11.562 0.953 8.596 1.00 93.94 83 THR A CA 1
ATOM 625 C C . THR A 1 83 ? -11.544 0.880 10.126 1.00 93.94 83 THR A C 1
ATOM 627 O O . THR A 1 83 ? -12.602 0.866 10.751 1.00 93.94 83 THR A O 1
ATOM 630 N N . ILE A 1 84 ? -10.364 0.846 10.751 1.00 92.44 84 ILE A N 1
ATOM 631 C CA . ILE A 1 84 ? -10.225 0.848 12.215 1.00 92.44 84 ILE A CA 1
ATOM 632 C C . ILE A 1 84 ? -10.660 2.195 12.799 1.00 92.44 84 ILE A C 1
ATOM 634 O O . ILE A 1 84 ? -11.413 2.199 13.769 1.00 92.44 84 ILE A O 1
ATOM 638 N N . CYS A 1 85 ? -10.267 3.309 12.174 1.00 90.94 85 CYS A N 1
ATOM 639 C CA . CYS A 1 85 ? -10.672 4.656 12.591 1.00 90.94 85 CYS A CA 1
ATOM 640 C C . CYS A 1 85 ? -12.176 4.932 12.407 1.00 90.94 85 CYS A C 1
ATOM 642 O O . CYS A 1 85 ? -12.697 5.869 13.005 1.00 90.94 85 CYS A O 1
ATOM 644 N N . ASN A 1 86 ? -12.867 4.133 11.584 1.00 89.06 86 ASN A N 1
ATOM 645 C CA . ASN A 1 86 ? -14.321 4.141 11.401 1.00 89.06 86 ASN A CA 1
ATOM 646 C C . ASN A 1 86 ? -14.924 5.516 11.029 1.00 89.06 86 ASN A C 1
ATOM 648 O O . ASN A 1 86 ? -16.016 5.861 11.477 1.00 89.06 86 ASN A O 1
ATOM 652 N N . GLN A 1 87 ? -14.225 6.298 10.198 1.00 89.12 87 GLN A N 1
ATOM 653 C CA . GLN A 1 87 ? -14.698 7.612 9.727 1.00 89.12 87 GLN A CA 1
ATOM 654 C C . GLN A 1 87 ? -15.438 7.560 8.378 1.00 89.12 87 GLN A C 1
ATOM 656 O O . GLN A 1 87 ? -16.099 8.521 8.000 1.00 89.12 87 GLN A O 1
ATOM 661 N N . GLY A 1 88 ? -15.378 6.428 7.666 1.00 88.56 88 GLY A N 1
ATOM 662 C CA . GLY A 1 88 ? -16.109 6.227 6.407 1.00 88.56 88 GLY A CA 1
ATOM 663 C C . GLY A 1 88 ? -15.539 6.978 5.197 1.00 88.56 88 GLY A C 1
ATOM 664 O O . GLY A 1 88 ? -16.192 7.025 4.160 1.00 88.56 88 GLY A O 1
ATOM 665 N N . ASP A 1 89 ? -14.325 7.516 5.300 1.00 92.69 89 ASP A N 1
ATOM 666 C CA . ASP A 1 89 ? -13.696 8.416 4.325 1.00 92.69 89 ASP A CA 1
ATOM 667 C C . ASP A 1 89 ? -12.583 7.750 3.491 1.00 92.69 89 ASP A C 1
ATOM 669 O O . ASP A 1 89 ? -11.807 8.428 2.822 1.00 92.69 89 ASP A O 1
ATOM 673 N N . ILE A 1 90 ? -12.511 6.411 3.487 1.00 93.50 90 ILE A N 1
ATOM 674 C CA . ILE A 1 90 ? -11.447 5.639 2.815 1.00 93.50 90 ILE A CA 1
ATOM 675 C C . ILE A 1 90 ? -11.280 6.066 1.351 1.00 93.50 90 ILE A C 1
ATOM 677 O O . ILE A 1 90 ? -10.164 6.271 0.887 1.00 93.50 90 ILE A O 1
ATOM 681 N N . GLU A 1 91 ? -12.379 6.200 0.607 1.00 94.12 91 GLU A N 1
ATOM 682 C CA . GLU A 1 91 ? -12.317 6.575 -0.809 1.00 94.12 91 GLU A CA 1
ATOM 683 C C . GLU A 1 91 ? -11.738 7.982 -1.008 1.00 94.12 91 GLU A C 1
ATOM 685 O O . GLU A 1 91 ? -10.911 8.183 -1.898 1.00 94.12 91 GLU A O 1
ATOM 690 N N . ASP A 1 92 ? -12.126 8.937 -0.163 1.00 95.12 92 ASP A N 1
ATOM 691 C CA . ASP A 1 92 ? -11.654 10.318 -0.243 1.00 95.12 92 ASP A CA 1
ATOM 692 C C . ASP A 1 92 ? -10.174 10.419 0.131 1.00 95.12 92 ASP A C 1
ATOM 694 O O . ASP A 1 92 ? -9.402 11.063 -0.582 1.00 95.12 92 ASP A O 1
ATOM 698 N N . ARG A 1 93 ? -9.741 9.692 1.168 1.00 94.06 93 ARG A N 1
ATOM 699 C CA . ARG A 1 93 ? -8.326 9.581 1.552 1.00 94.06 93 ARG A CA 1
ATOM 700 C C . ARG A 1 93 ? -7.481 8.946 0.447 1.00 94.06 93 ARG A C 1
ATOM 702 O O . ARG A 1 93 ? -6.410 9.446 0.119 1.00 94.06 93 ARG A O 1
ATOM 709 N N . MET A 1 94 ? -7.977 7.896 -0.204 1.00 94.38 94 MET A N 1
ATOM 710 C CA . MET A 1 94 ? -7.265 7.259 -1.318 1.00 94.38 94 MET A CA 1
ATOM 711 C C . MET A 1 94 ? -7.196 8.158 -2.563 1.00 94.38 94 MET A C 1
ATOM 713 O O . MET A 1 94 ? -6.180 8.161 -3.261 1.00 94.38 94 MET A O 1
ATOM 717 N N . LYS A 1 95 ? -8.232 8.963 -2.840 1.00 95.25 95 LYS A N 1
ATOM 718 C CA . LYS A 1 95 ? -8.178 10.002 -3.885 1.00 95.25 95 LYS A CA 1
ATOM 719 C C . LYS A 1 95 ? -7.147 11.074 -3.549 1.00 95.25 95 LYS A C 1
ATOM 721 O O . LYS A 1 95 ? -6.399 11.487 -4.432 1.00 95.25 95 LYS A O 1
ATOM 726 N N . GLU A 1 96 ? -7.089 11.495 -2.289 1.00 94.25 96 GLU A N 1
ATOM 727 C CA . GLU A 1 96 ? -6.088 12.440 -1.800 1.00 94.25 96 GLU A CA 1
ATOM 728 C C . GLU A 1 96 ? -4.673 11.891 -2.005 1.00 94.25 96 GLU A C 1
ATOM 730 O O . GLU A 1 96 ? -3.854 12.569 -2.616 1.00 94.25 96 GLU A O 1
ATOM 735 N N . PHE A 1 97 ? -4.407 10.634 -1.633 1.00 95.00 97 PHE A N 1
ATOM 736 C CA . PHE A 1 97 ? -3.112 9.983 -1.866 1.00 95.00 97 PHE A CA 1
ATOM 737 C C . PHE A 1 97 ? -2.654 10.049 -3.331 1.00 95.00 97 PHE A C 1
ATOM 739 O O . PHE A 1 97 ? -1.484 10.308 -3.598 1.00 95.00 97 PHE A O 1
ATOM 746 N N . LEU A 1 98 ? -3.568 9.842 -4.285 1.00 93.88 98 LEU A N 1
ATOM 747 C CA . LEU A 1 98 ? -3.263 9.930 -5.718 1.00 93.88 98 LEU A CA 1
ATOM 748 C C . LEU A 1 98 ? -3.075 11.372 -6.213 1.00 93.88 98 LEU A C 1
ATOM 750 O O . LEU A 1 98 ? -2.407 11.592 -7.225 1.00 93.88 98 LEU A O 1
ATOM 754 N N . ALA A 1 99 ? -3.696 12.341 -5.542 1.00 93.56 99 ALA A N 1
ATOM 755 C CA . ALA A 1 99 ? -3.631 13.755 -5.895 1.00 93.56 99 ALA A CA 1
ATOM 756 C C . ALA A 1 99 ? -2.407 14.467 -5.300 1.00 93.56 99 ALA A C 1
ATOM 758 O O . ALA A 1 99 ? -1.973 15.480 -5.853 1.00 93.56 99 ALA A O 1
ATOM 759 N N . VAL A 1 100 ? -1.851 13.949 -4.199 1.00 83.12 100 VAL A N 1
ATOM 760 C CA . VAL A 1 100 ? -0.622 14.462 -3.587 1.00 83.12 100 VAL A CA 1
ATOM 761 C C . VAL A 1 100 ? 0.534 14.274 -4.577 1.00 83.12 100 VAL A C 1
ATOM 763 O O . VAL A 1 100 ? 0.948 13.154 -4.874 1.00 83.12 100 VAL A O 1
ATOM 766 N N . ARG A 1 101 ? 1.023 15.394 -5.116 1.00 57.78 101 ARG A N 1
ATOM 767 C CA . ARG A 1 101 ? 2.163 15.490 -6.038 1.00 57.78 101 ARG A CA 1
ATOM 768 C C . ARG A 1 101 ? 3.369 16.110 -5.359 1.00 57.78 101 ARG A C 1
ATOM 770 O O . ARG A 1 101 ? 3.168 17.119 -4.647 1.00 57.78 101 ARG A O 1
#

InterPro domains:
  IPR019137 Nck-associated protein 1 [PF09735] (1-100)
  IPR019137 Nck-associated protein 1 [PTHR12093] (1-100)

pLDDT: mean 91.31, std 9.09, range [53.62, 97.94]

Sequence (101 aa):
MASAAGLDCKVDPTLVTALRNQKNEIEEDEHLLACLLMVFVAVSIPKLARNETSFYRASLEGHANNIHCMASAVNNIFGAMFTICNQGDIEDRMKEFLAVR

Secondary structure (DSSP, 8-state):
-TGGGT---SS-HHHHHHHHHT--S--S-HHHHHHHHHHHHHHHGGGGGG-GGGSEEGGGTEETT-TTHHHHHHHHHHHHHHHHHT-S-HHHHHHHHHH--

Foldseek 3Di:
DQVVVVHDDQEDVVLLVVVVVVDDPPPPDLVVVLLVVLLVVLVCVVVLVPDPQQDQDVVVNGGNVRVVCVVVVSSHVSSSSVVNVVPPCSVVSVVVSVVND

Organism: Timema cristinae (NCBI:txid61476)